Protein AF-A0A352KL01-F1 (afdb_monomer)

Mean predicted aligned error: 6.12 Å

Radius of gyration: 15.03 Å; Cα contacts (8 Å, |Δi|>4): 92; chains: 1; bounding box: 30×26×47 Å

Sequence (82 aa):
MSVLTRLAVIGPQPPPAGGMARQTQQLVDLWRQQGYEVRFIPTNMPYRSKWLGRIKGVRALARLFPYCCALWRAAGEVQLFH

Solvent-accessible surface area (backbone atoms only — not comparable to full-atom values): 4873 Å² total; per-residue (Å²): 132,84,78,70,54,30,33,33,40,61,37,45,54,68,78,72,84,44,73,65,17,52,50,43,50,51,51,54,52,53,42,44,74,74,60,36,48,70,47,78,46,57,76,64,69,74,79,92,53,82,71,49,66,78,47,90,69,50,47,58,51,69,49,47,54,60,49,52,51,51,52,57,56,43,62,78,70,34,81,44,80,82

Nearest PDB structures (foldseek):
  2q62-assembly2_F  TM=5.804E-01  e=1.911E+00  Sinorhizobium meliloti
  8rz3-assembly3_C 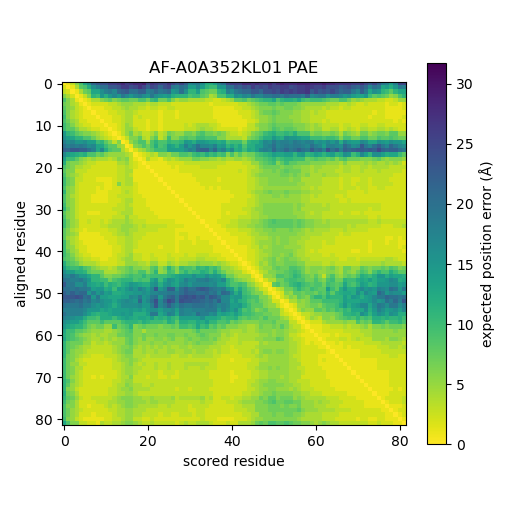 TM=5.337E-01  e=2.340E+00  Variovorax paradoxus
  2q62-assembly1_D  TM=3.969E-01  e=6.027E+00  Sinorhizobium meliloti
  8va1-assembly1_A  TM=2.796E-01  e=6.027E+00  Staphylococcus aureus

pLDDT: mean 85.96, std 12.23, range [41.62, 96.56]

Secondary structure (DSSP, 8-state):
-PPPPEEEEEEPPSSS--HHHHHHHHHHHHHHHTT-EEEEEETTPPPS-GGGGSSTTHHHHHHHHHHHHHHHHHHTT-SEE-

Structure (mmCIF, N/CA/C/O backbone):
data_AF-A0A352KL01-F1
#
_entry.id   AF-A0A352KL01-F1
#
loop_
_atom_site.group_PDB
_atom_site.id
_atom_site.type_symbol
_atom_site.label_atom_id
_atom_site.label_alt_id
_atom_site.label_comp_id
_atom_site.label_asym_id
_atom_site.label_entity_id
_atom_site.label_seq_id
_atom_site.pdbx_PDB_ins_code
_atom_site.Cartn_x
_atom_site.Cartn_y
_atom_site.Cartn_z
_atom_site.occupancy
_atom_site.B_iso_or_equiv
_atom_site.auth_seq_id
_atom_site.auth_comp_id
_atom_site.auth_asym_id
_atom_site.auth_atom_id
_atom_site.pdbx_PDB_model_num
ATOM 1 N N . MET A 1 1 ? -18.134 -3.873 22.792 1.00 41.62 1 MET A N 1
ATOM 2 C CA . MET A 1 1 ? -17.044 -4.102 21.820 1.00 41.62 1 MET A CA 1
ATOM 3 C C . MET A 1 1 ? -17.233 -3.098 20.698 1.00 41.62 1 MET A C 1
ATOM 5 O O . MET A 1 1 ? -18.206 -3.227 19.967 1.00 41.62 1 MET A O 1
ATOM 9 N N . SER A 1 2 ? -16.414 -2.046 20.628 1.00 54.34 2 SER A N 1
ATOM 10 C CA . SER A 1 2 ? -16.421 -1.160 19.460 1.00 54.34 2 SER A CA 1
ATOM 11 C C . SER A 1 2 ? -15.958 -1.978 18.258 1.00 54.34 2 SER A C 1
ATOM 13 O O . SER A 1 2 ? -14.951 -2.682 18.327 1.00 54.34 2 SER A O 1
ATOM 15 N N . VAL A 1 3 ? -16.731 -1.959 17.178 1.00 61.03 3 VAL A N 1
ATOM 16 C CA . VAL A 1 3 ? -16.314 -2.596 15.930 1.00 61.03 3 VAL A CA 1
ATOM 17 C C . VAL A 1 3 ? -15.119 -1.792 15.427 1.00 61.03 3 VAL A C 1
ATOM 19 O O . VAL A 1 3 ? -15.250 -0.591 15.206 1.00 61.03 3 VAL A O 1
ATOM 22 N N . LEU A 1 4 ? -13.944 -2.414 15.313 1.00 77.69 4 LEU A N 1
ATOM 23 C CA . LEU A 1 4 ? -12.788 -1.755 14.710 1.00 77.69 4 LEU A CA 1
ATOM 24 C C . LEU A 1 4 ? -13.145 -1.416 13.256 1.00 77.69 4 LEU A C 1
ATOM 26 O O . LEU A 1 4 ? -13.505 -2.295 12.469 1.00 77.69 4 LEU A O 1
ATOM 30 N N . THR A 1 5 ? -13.093 -0.133 12.910 1.00 89.31 5 THR A N 1
ATOM 31 C CA . THR A 1 5 ? -13.329 0.330 11.541 1.00 89.31 5 THR A CA 1
ATOM 32 C C . THR A 1 5 ? -12.127 -0.057 10.684 1.00 89.31 5 THR A C 1
ATOM 34 O O . THR A 1 5 ? -10.989 0.314 10.986 1.00 89.31 5 THR A O 1
ATOM 37 N N . ARG A 1 6 ? -12.385 -0.811 9.610 1.00 94.69 6 ARG A N 1
ATOM 38 C CA . ARG A 1 6 ? -11.364 -1.288 8.667 1.00 94.69 6 ARG A CA 1
ATOM 39 C C . ARG A 1 6 ? -11.268 -0.347 7.476 1.00 94.69 6 ARG A C 1
ATOM 41 O O . ARG A 1 6 ? -12.250 -0.177 6.752 1.00 94.69 6 ARG A O 1
ATOM 48 N N . LEU A 1 7 ? -10.093 0.233 7.261 1.00 95.44 7 LEU A N 1
ATOM 49 C CA . LEU A 1 7 ? -9.822 1.220 6.215 1.00 95.44 7 LEU A CA 1
ATOM 50 C C . LEU A 1 7 ? -8.766 0.689 5.247 1.00 95.44 7 LEU A C 1
ATOM 52 O O . LEU A 1 7 ? -7.749 0.139 5.673 1.00 95.44 7 LEU A O 1
ATOM 56 N N . ALA A 1 8 ? -8.969 0.894 3.949 1.00 96.38 8 ALA A N 1
ATOM 57 C CA . ALA A 1 8 ? -7.918 0.741 2.952 1.00 96.38 8 ALA A CA 1
ATOM 58 C C . ALA A 1 8 ? -7.375 2.121 2.576 1.00 96.38 8 ALA A C 1
ATOM 60 O O . ALA A 1 8 ? -8.147 2.962 2.140 1.00 96.38 8 ALA A O 1
ATOM 61 N N . VAL A 1 9 ? -6.064 2.339 2.708 1.00 96.56 9 VAL A N 1
ATOM 62 C CA . VAL A 1 9 ? -5.393 3.566 2.242 1.00 96.56 9 VAL A CA 1
ATOM 63 C C . VAL A 1 9 ? -4.583 3.257 0.994 1.00 96.56 9 VAL A C 1
ATOM 65 O O . VAL A 1 9 ? -3.720 2.373 1.019 1.00 96.56 9 VAL A O 1
ATOM 68 N N . ILE A 1 10 ? -4.833 3.995 -0.081 1.00 95.62 10 ILE A N 1
ATOM 69 C CA . ILE A 1 10 ? -4.157 3.867 -1.367 1.00 95.62 10 ILE A CA 1
ATOM 70 C C . ILE A 1 10 ? -3.214 5.056 -1.548 1.00 95.62 10 ILE A C 1
ATOM 72 O O . ILE A 1 10 ? -3.618 6.213 -1.555 1.00 95.62 10 ILE A O 1
ATOM 76 N N . GLY A 1 11 ? -1.928 4.787 -1.754 1.00 93.75 11 GLY A N 1
ATOM 77 C CA . GLY A 1 11 ? -0.972 5.859 -2.025 1.00 93.75 11 GLY A CA 1
ATOM 78 C C . GLY A 1 11 ? 0.436 5.357 -2.319 1.00 93.75 11 GLY A C 1
ATOM 79 O O . GLY A 1 11 ? 0.680 4.153 -2.310 1.00 93.75 11 GLY A O 1
ATOM 80 N N . PRO A 1 12 ? 1.381 6.244 -2.655 1.00 91.00 12 PRO A N 1
ATOM 81 C CA . PRO A 1 12 ? 2.752 5.839 -2.933 1.00 91.00 12 PRO A CA 1
ATOM 82 C C . PRO A 1 12 ? 3.492 5.445 -1.648 1.00 91.00 12 PRO A C 1
ATOM 84 O O . PRO A 1 12 ? 3.412 6.127 -0.631 1.00 91.00 12 PRO A O 1
ATOM 87 N N . GLN A 1 13 ? 4.265 4.364 -1.713 1.00 84.38 13 GLN A N 1
ATOM 88 C CA . GLN A 1 13 ? 5.156 3.928 -0.643 1.00 84.38 13 GLN A CA 1
ATOM 89 C C . GLN A 1 13 ? 6.543 4.584 -0.788 1.00 84.38 13 GLN A C 1
ATOM 91 O O . GLN A 1 13 ? 7.091 4.595 -1.895 1.00 84.38 13 GLN A O 1
ATOM 96 N N . PRO A 1 14 ? 7.155 5.094 0.295 1.00 76.69 14 PRO A N 1
ATOM 97 C CA . PRO A 1 14 ? 8.570 5.474 0.288 1.00 76.69 14 PRO A CA 1
ATOM 98 C C . PRO A 1 14 ? 9.475 4.228 0.159 1.00 76.69 14 PRO A C 1
ATOM 100 O O . PRO A 1 14 ? 9.177 3.232 0.821 1.00 76.69 14 PRO A O 1
ATOM 103 N N . PRO A 1 15 ? 10.612 4.239 -0.574 1.00 71.19 15 PRO A N 1
ATOM 104 C CA . PRO A 1 15 ? 11.191 5.283 -1.441 1.00 71.19 15 PRO A CA 1
ATOM 105 C C . PRO A 1 15 ? 10.792 5.164 -2.938 1.00 71.19 15 PRO A C 1
ATOM 107 O O . PRO A 1 15 ? 10.475 4.060 -3.386 1.00 71.19 15 PRO A O 1
ATOM 110 N N . PRO A 1 16 ? 10.866 6.248 -3.757 1.00 62.72 16 PRO A N 1
ATOM 111 C CA . PRO A 1 16 ? 11.440 7.584 -3.501 1.00 62.72 16 PRO A CA 1
ATOM 112 C C . PRO A 1 16 ? 10.570 8.490 -2.609 1.00 62.72 16 PRO A C 1
ATOM 114 O O . PRO A 1 16 ? 9.343 8.449 -2.661 1.00 62.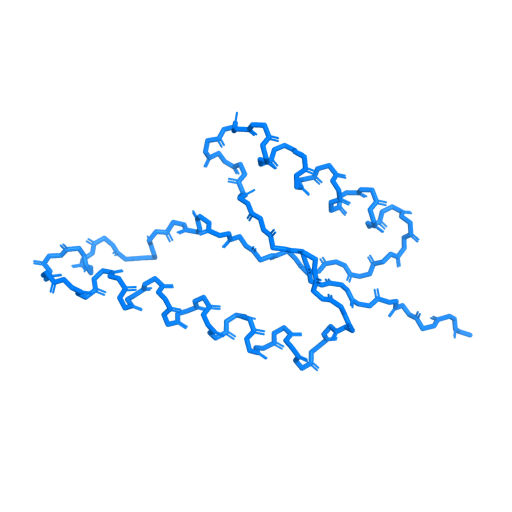72 16 PRO A O 1
ATOM 117 N N . ALA A 1 17 ? 11.215 9.321 -1.781 1.00 63.66 17 ALA A N 1
ATOM 118 C CA . ALA A 1 17 ? 10.563 10.180 -0.786 1.00 63.66 17 ALA A CA 1
ATOM 119 C C . ALA A 1 17 ? 9.944 11.449 -1.409 1.00 63.66 17 ALA A C 1
ATOM 121 O O . ALA A 1 17 ? 10.457 12.553 -1.240 1.00 63.66 17 ALA A O 1
ATOM 122 N N . GLY A 1 18 ? 8.838 11.288 -2.137 1.00 83.25 18 GLY A N 1
ATOM 123 C CA . GLY A 1 18 ? 7.987 12.404 -2.560 1.00 83.25 18 GLY A CA 1
ATOM 124 C C . GLY A 1 18 ? 7.078 12.904 -1.429 1.00 83.25 18 GLY A C 1
ATOM 125 O O . GLY A 1 18 ? 6.796 12.166 -0.482 1.00 83.25 18 GLY A O 1
ATOM 126 N N . GLY A 1 19 ? 6.575 14.140 -1.545 1.00 89.75 19 GLY A N 1
ATOM 127 C CA . GLY A 1 19 ? 5.652 14.731 -0.563 1.00 89.75 19 GLY A CA 1
ATOM 128 C C . GLY A 1 19 ? 4.416 13.860 -0.313 1.00 89.75 19 GLY A C 1
ATOM 129 O O . GLY A 1 19 ? 4.099 13.569 0.837 1.00 89.75 19 GLY A O 1
ATOM 130 N N . MET A 1 20 ? 3.807 13.336 -1.384 1.00 90.44 20 MET A N 1
ATOM 131 C CA . MET A 1 20 ? 2.666 12.418 -1.284 1.00 90.44 20 MET A CA 1
ATOM 132 C C . MET A 1 20 ? 3.002 11.140 -0.503 1.00 90.44 20 MET A C 1
ATOM 134 O O . MET A 1 20 ? 2.216 10.728 0.334 1.00 90.44 20 MET A O 1
ATOM 138 N N . ALA A 1 21 ? 4.180 10.539 -0.706 1.00 91.62 21 ALA A N 1
ATOM 139 C CA . ALA A 1 21 ? 4.546 9.292 -0.026 1.00 91.62 21 ALA A CA 1
ATOM 140 C C . ALA A 1 21 ? 4.733 9.486 1.485 1.00 91.62 21 ALA A C 1
ATOM 142 O O . ALA A 1 21 ? 4.336 8.632 2.276 1.00 91.62 21 ALA A O 1
ATOM 143 N N . ARG A 1 22 ? 5.299 10.629 1.898 1.00 92.31 22 ARG A N 1
ATOM 144 C CA . ARG A 1 22 ? 5.408 10.974 3.324 1.00 92.31 22 ARG A CA 1
ATOM 145 C C . ARG A 1 22 ? 4.043 11.256 3.944 1.00 92.31 22 ARG A C 1
ATOM 147 O O . ARG A 1 22 ? 3.787 10.781 5.042 1.00 92.31 22 ARG A O 1
ATOM 154 N N . GLN A 1 23 ? 3.174 11.984 3.241 1.00 93.06 23 GLN A N 1
ATOM 155 C CA . GLN A 1 23 ? 1.823 12.286 3.722 1.00 93.06 23 GLN A CA 1
ATOM 156 C C . GLN A 1 23 ? 0.967 11.022 3.843 1.00 93.06 23 GLN A C 1
ATOM 158 O O . GLN A 1 23 ? 0.306 10.839 4.860 1.00 93.06 23 GLN A O 1
ATOM 163 N N . THR A 1 24 ? 1.029 10.113 2.865 1.00 94.50 24 THR A N 1
ATOM 164 C CA . THR A 1 24 ? 0.352 8.812 2.945 1.00 94.50 24 THR A CA 1
ATOM 165 C C . THR A 1 24 ? 0.839 8.008 4.149 1.00 94.50 24 THR A C 1
ATOM 167 O O . THR A 1 24 ? 0.019 7.487 4.899 1.00 94.50 24 THR A O 1
ATOM 170 N N . GLN A 1 25 ? 2.156 7.941 4.374 1.00 93.56 25 GLN A N 1
ATOM 171 C CA . GLN A 1 25 ? 2.715 7.253 5.539 1.00 93.56 25 GLN A CA 1
ATOM 172 C C . GLN A 1 25 ? 2.234 7.889 6.852 1.00 93.56 25 GLN A C 1
ATOM 174 O O . GLN A 1 25 ? 1.724 7.188 7.721 1.00 93.56 25 GLN A O 1
ATOM 179 N N . GLN A 1 26 ? 2.314 9.218 6.960 1.00 94.75 26 GLN A N 1
ATOM 180 C CA . GLN A 1 26 ? 1.855 9.959 8.133 1.00 94.75 26 GLN A CA 1
ATOM 181 C C . GLN A 1 26 ? 0.366 9.720 8.416 1.00 94.75 26 GLN A C 1
ATOM 183 O O . GLN A 1 26 ? -0.012 9.521 9.566 1.00 94.75 26 GLN A O 1
ATOM 188 N N . LEU A 1 27 ? -0.479 9.709 7.382 1.00 95.00 27 LEU A N 1
ATOM 189 C CA . LEU A 1 27 ? -1.909 9.448 7.525 1.00 95.00 27 LEU A CA 1
ATOM 190 C C . LEU A 1 27 ? -2.184 8.034 8.050 1.00 95.00 27 LEU A C 1
ATOM 192 O O . LEU A 1 27 ? -2.967 7.865 8.984 1.00 95.00 27 LEU A O 1
ATOM 196 N N . VAL A 1 28 ? -1.519 7.027 7.475 1.00 95.50 28 VAL A N 1
ATOM 197 C CA . VAL A 1 28 ? -1.632 5.631 7.922 1.00 95.50 28 VAL A CA 1
ATOM 198 C C . VAL A 1 28 ? -1.247 5.507 9.397 1.00 95.50 28 VAL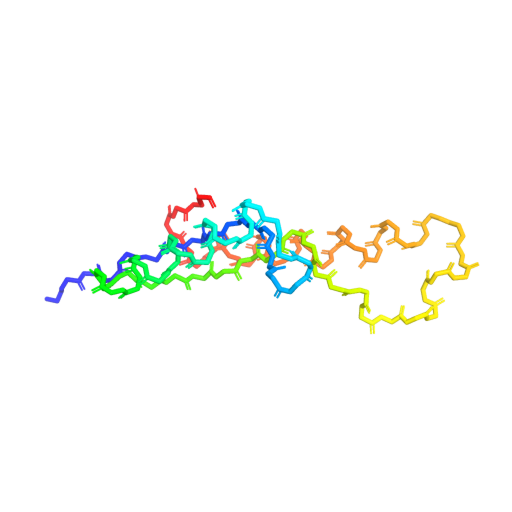 A C 1
ATOM 200 O O . VAL A 1 28 ? -1.946 4.832 10.155 1.00 95.50 28 VAL A O 1
ATOM 203 N N . ASP A 1 29 ? -0.169 6.172 9.811 1.00 95.50 29 ASP A N 1
ATOM 204 C CA . ASP A 1 29 ? 0.309 6.132 11.192 1.00 95.50 29 ASP A CA 1
ATOM 205 C C . ASP A 1 29 ? -0.669 6.826 12.154 1.00 95.50 29 ASP A C 1
ATOM 207 O O . ASP A 1 29 ? -1.001 6.257 13.196 1.00 95.50 29 ASP A O 1
ATOM 211 N N . LEU A 1 30 ? -1.212 7.992 11.782 1.00 96.31 30 LEU A N 1
ATOM 212 C CA . LEU A 1 30 ? -2.220 8.709 12.575 1.00 96.31 30 LEU A CA 1
ATOM 213 C C . LEU A 1 30 ? -3.498 7.883 12.777 1.00 96.31 30 LEU A C 1
ATOM 215 O O . LEU A 1 30 ? -4.021 7.809 13.887 1.00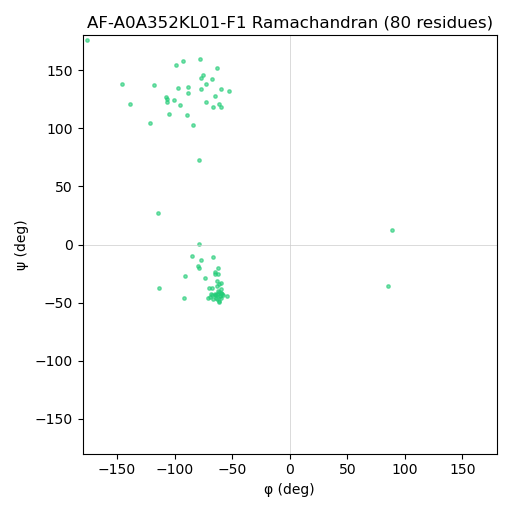 96.31 30 LEU A O 1
ATOM 219 N N . TRP A 1 31 ? -4.001 7.227 11.732 1.00 95.00 31 TRP A N 1
ATOM 220 C CA . TRP A 1 31 ? -5.208 6.404 11.844 1.00 95.00 31 TRP A CA 1
ATOM 221 C C . TRP A 1 31 ? -4.986 5.132 12.654 1.00 95.00 31 TRP A C 1
ATOM 223 O O . TRP A 1 31 ? -5.834 4.759 13.464 1.00 95.00 31 TRP A O 1
ATOM 233 N N . ARG A 1 32 ? -3.823 4.493 12.526 1.00 94.94 32 ARG A N 1
ATOM 234 C CA . ARG A 1 32 ? -3.474 3.363 13.398 1.00 94.94 32 ARG A CA 1
ATOM 235 C C . ARG A 1 32 ? -3.407 3.781 14.865 1.00 94.94 32 ARG A C 1
ATOM 237 O O . ARG A 1 32 ? -3.925 3.065 15.715 1.00 94.94 32 ARG A O 1
ATOM 244 N N . GLN A 1 33 ? -2.838 4.952 15.162 1.00 95.38 33 GLN A N 1
ATOM 245 C CA . GLN A 1 33 ? -2.810 5.511 16.521 1.00 95.38 33 GLN A CA 1
ATOM 246 C C . GLN A 1 33 ? -4.212 5.812 17.071 1.00 95.38 33 GLN A C 1
ATOM 248 O O . GLN A 1 33 ? -4.436 5.680 18.270 1.00 95.38 33 GLN A O 1
ATOM 253 N N . GLN A 1 34 ? -5.167 6.163 16.206 1.00 93.75 34 GLN A N 1
ATOM 254 C CA . GLN A 1 34 ? -6.576 6.355 16.574 1.00 93.75 34 GLN A CA 1
ATOM 255 C C . GLN A 1 34 ? -7.368 5.040 16.721 1.00 93.75 34 GLN A C 1
ATOM 257 O O . GLN A 1 34 ? -8.554 5.077 17.040 1.00 93.75 34 GLN A O 1
ATOM 262 N N . GLY A 1 35 ? -6.733 3.880 16.517 1.00 93.44 35 GLY A N 1
ATOM 263 C CA . GLY A 1 35 ? -7.352 2.565 16.692 1.00 93.44 35 GLY A CA 1
ATOM 264 C C . GLY A 1 35 ? -8.055 2.010 15.450 1.00 93.44 35 GLY A C 1
ATOM 265 O O . GLY A 1 35 ? -8.781 1.026 15.564 1.00 93.44 35 GLY A O 1
ATOM 266 N N . TYR A 1 36 ? -7.849 2.599 14.268 1.00 94.62 36 TYR A N 1
ATOM 267 C CA . TYR A 1 36 ? -8.347 2.032 13.013 1.00 94.62 36 TYR A CA 1
ATOM 268 C C . TYR A 1 36 ? -7.472 0.865 12.545 1.00 94.62 36 TYR A C 1
ATOM 270 O O . TYR A 1 36 ? -6.240 0.913 12.616 1.00 94.62 36 TYR A O 1
ATOM 278 N N . GLU A 1 37 ? -8.097 -0.163 11.972 1.00 95.06 37 GLU A N 1
ATOM 279 C CA . GLU A 1 37 ? -7.370 -1.216 11.267 1.00 95.06 37 GLU A CA 1
ATOM 280 C C . GLU A 1 37 ? -7.110 -0.751 9.827 1.00 95.06 37 GLU A C 1
ATOM 282 O O . GLU A 1 37 ? -8.007 -0.730 8.984 1.00 95.06 37 GLU A O 1
ATOM 287 N N . VAL A 1 38 ? -5.872 -0.327 9.555 1.00 95.81 38 VAL A N 1
ATOM 288 C CA . VAL A 1 38 ? -5.493 0.284 8.272 1.00 95.81 38 VAL A CA 1
ATOM 289 C C . VAL A 1 38 ? -4.697 -0.685 7.401 1.00 95.81 38 VAL A C 1
ATOM 291 O O . VAL A 1 38 ? -3.525 -0.990 7.678 1.00 95.81 38 VAL A O 1
ATOM 294 N N . ARG A 1 39 ? -5.309 -1.093 6.287 1.00 95.56 39 ARG A N 1
ATOM 295 C CA . ARG A 1 39 ? -4.680 -1.832 5.191 1.00 95.56 39 ARG A CA 1
ATOM 296 C C . ARG A 1 39 ? -4.093 -0.853 4.174 1.00 95.56 39 ARG A C 1
ATOM 298 O O . ARG A 1 39 ? -4.817 -0.173 3.459 1.00 95.56 39 ARG A O 1
ATOM 305 N N . PHE A 1 40 ? -2.769 -0.801 4.072 1.00 95.19 40 PHE A N 1
ATOM 306 C CA . PHE A 1 40 ? -2.089 0.055 3.098 1.00 95.19 40 PHE A CA 1
ATOM 307 C C . PHE A 1 40 ? -1.887 -0.666 1.754 1.00 95.19 40 PHE A C 1
ATOM 309 O O . PHE A 1 40 ? -1.385 -1.793 1.724 1.00 95.19 40 PHE A O 1
ATOM 316 N N . ILE A 1 41 ? -2.265 -0.024 0.644 1.00 94.62 41 ILE A N 1
ATOM 317 C CA . ILE A 1 41 ? -2.147 -0.548 -0.725 1.00 94.62 41 ILE A CA 1
ATOM 318 C C . ILE A 1 41 ? -1.272 0.409 -1.556 1.00 94.62 41 ILE A C 1
ATOM 320 O O . ILE A 1 41 ? -1.734 1.477 -1.963 1.00 94.62 41 ILE A O 1
ATOM 324 N N . PRO A 1 42 ? -0.007 0.051 -1.841 1.00 91.94 42 PRO A N 1
ATOM 325 C CA . PRO A 1 42 ? 0.910 0.948 -2.525 1.00 91.94 42 PRO A CA 1
ATOM 326 C C . PRO A 1 42 ? 0.637 1.041 -4.034 1.00 91.94 42 PRO A C 1
ATOM 328 O O . PRO A 1 42 ? 0.534 0.025 -4.724 1.00 91.94 42 PRO A O 1
ATOM 331 N N . THR A 1 43 ? 0.606 2.256 -4.585 1.00 90.19 43 THR A N 1
ATOM 332 C CA . THR A 1 43 ? 0.402 2.495 -6.034 1.00 90.19 43 THR A CA 1
ATOM 333 C C . THR A 1 43 ? 1.667 2.285 -6.875 1.00 90.19 43 THR A C 1
ATOM 335 O O . THR A 1 43 ? 1.605 2.103 -8.098 1.00 90.19 43 THR A O 1
ATOM 338 N N . ASN A 1 44 ? 2.830 2.295 -6.225 1.00 87.31 44 ASN A N 1
ATOM 339 C CA . ASN A 1 44 ? 4.163 2.235 -6.823 1.00 87.31 44 ASN A CA 1
ATOM 340 C C . ASN A 1 44 ? 4.923 0.945 -6.467 1.00 87.31 44 ASN A C 1
ATOM 342 O O . ASN A 1 44 ? 6.153 0.951 -6.449 1.00 87.31 44 ASN A O 1
ATOM 346 N N . MET A 1 45 ? 4.210 -0.152 -6.186 1.00 80.06 45 MET A N 1
ATOM 347 C CA . MET A 1 45 ? 4.838 -1.426 -5.828 1.00 80.06 45 MET A CA 1
ATOM 348 C C . MET A 1 45 ? 5.892 -1.837 -6.882 1.00 80.06 45 MET A C 1
ATOM 350 O O . MET A 1 45 ? 5.600 -1.794 -8.085 1.00 80.06 45 MET A O 1
ATOM 354 N N . PRO A 1 46 ? 7.113 -2.229 -6.468 1.00 73.00 46 PRO A N 1
ATOM 355 C CA . PRO A 1 46 ? 8.164 -2.615 -7.401 1.00 73.00 46 PRO A CA 1
ATOM 356 C C . PRO A 1 46 ? 7.763 -3.852 -8.211 1.00 73.00 46 PRO A C 1
ATOM 358 O O . PRO A 1 46 ? 7.008 -4.712 -7.754 1.00 73.00 46 PRO A O 1
ATOM 361 N N . TYR A 1 47 ? 8.308 -3.969 -9.425 1.00 67.38 47 TYR A N 1
ATOM 362 C CA . TYR A 1 47 ? 8.093 -5.146 -10.263 1.00 67.38 47 TYR A CA 1
ATOM 363 C C . TYR A 1 47 ? 8.594 -6.404 -9.550 1.00 67.38 47 TYR A C 1
ATOM 365 O O . TYR A 1 47 ? 9.790 -6.545 -9.298 1.00 67.38 47 TYR A O 1
ATOM 373 N N . ARG A 1 48 ? 7.687 -7.353 -9.286 1.00 68.50 48 ARG A N 1
ATOM 374 C CA . ARG A 1 48 ? 8.035 -8.634 -8.650 1.00 68.50 48 ARG A CA 1
ATOM 375 C C . ARG A 1 48 ? 9.005 -9.482 -9.471 1.00 68.50 48 ARG A C 1
ATOM 377 O O . ARG A 1 48 ? 9.714 -10.299 -8.899 1.00 68.50 48 ARG A O 1
ATOM 384 N N . SER A 1 49 ? 9.045 -9.317 -10.795 1.00 67.94 49 SER A N 1
ATOM 385 C CA . SER A 1 49 ? 9.910 -10.124 -11.655 1.00 67.94 49 SER A CA 1
ATOM 386 C C . SER A 1 49 ? 10.578 -9.287 -12.740 1.00 67.94 49 SER A C 1
ATOM 388 O O . SER A 1 49 ? 9.906 -8.679 -13.574 1.00 67.94 49 SER A O 1
ATOM 390 N N . LYS A 1 50 ? 11.918 -9.286 -12.756 1.00 64.69 50 LYS A N 1
ATOM 391 C CA . LYS A 1 50 ? 12.736 -8.560 -13.748 1.00 64.69 50 LYS A CA 1
ATOM 392 C C . LYS A 1 50 ? 12.549 -9.099 -15.177 1.00 64.69 50 LYS A C 1
ATOM 394 O O . LYS A 1 50 ? 12.733 -8.362 -16.140 1.00 64.69 50 LYS A O 1
ATOM 399 N N . TRP A 1 51 ? 12.131 -10.359 -15.324 1.00 67.00 51 TRP A N 1
ATOM 400 C CA . TRP A 1 51 ? 11.935 -11.023 -16.620 1.00 67.00 51 TRP A CA 1
ATOM 401 C C . TRP A 1 51 ? 10.697 -10.550 -17.395 1.00 67.00 51 TRP A C 1
ATOM 403 O O . TRP A 1 51 ? 10.720 -10.518 -18.625 1.00 67.00 51 TRP A O 1
ATOM 413 N N . LEU A 1 52 ? 9.653 -10.095 -16.694 1.00 63.12 52 LEU A N 1
ATOM 414 C CA . LEU A 1 52 ? 8.398 -9.617 -17.299 1.00 63.12 52 LEU A CA 1
ATOM 415 C C . LEU A 1 52 ? 8.577 -8.325 -18.118 1.00 63.12 52 LEU A C 1
ATOM 417 O O . LEU A 1 52 ? 7.683 -7.920 -18.858 1.00 63.12 52 LEU A O 1
ATOM 421 N N . GLY A 1 53 ? 9.744 -7.679 -18.020 1.00 61.31 53 GLY A N 1
ATOM 422 C CA . GLY A 1 53 ? 10.089 -6.494 -18.797 1.00 61.31 53 GLY A CA 1
ATOM 423 C C . GLY A 1 53 ? 10.487 -6.759 -20.254 1.00 61.31 53 GLY A C 1
ATOM 424 O O . GLY A 1 53 ? 10.535 -5.792 -21.015 1.00 61.31 53 GLY A O 1
ATOM 425 N N . ARG A 1 54 ? 10.768 -8.013 -20.653 1.00 69.94 54 ARG A N 1
ATOM 426 C CA . ARG A 1 54 ? 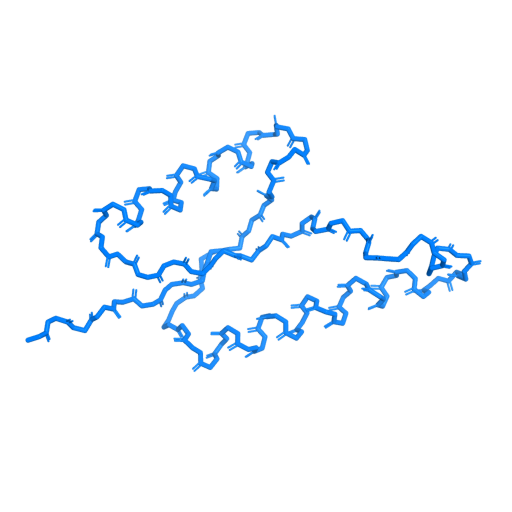11.313 -8.342 -21.991 1.00 69.94 54 ARG A CA 1
ATOM 427 C C . ARG A 1 54 ? 10.269 -8.347 -23.115 1.00 69.94 54 ARG A C 1
ATOM 429 O O . ARG A 1 54 ? 10.648 -8.192 -24.269 1.00 69.94 54 ARG A O 1
ATOM 436 N N . ILE A 1 55 ? 8.978 -8.471 -22.796 1.00 77.25 55 ILE A N 1
ATOM 437 C CA . ILE A 1 55 ? 7.887 -8.489 -23.784 1.00 77.25 55 ILE A CA 1
ATOM 438 C C . ILE A 1 55 ? 7.113 -7.164 -23.707 1.00 77.25 55 ILE A C 1
ATOM 440 O O . ILE A 1 55 ? 6.673 -6.750 -22.628 1.00 77.25 55 ILE A O 1
ATOM 444 N N . LYS A 1 56 ? 6.951 -6.478 -24.848 1.00 73.19 56 LYS A N 1
ATOM 445 C CA . LYS A 1 56 ? 6.178 -5.226 -24.938 1.00 73.19 56 LYS A CA 1
ATOM 446 C C . LYS A 1 56 ? 4.725 -5.486 -24.498 1.00 73.19 56 LYS A C 1
ATOM 448 O O . LYS A 1 56 ? 4.129 -6.478 -24.890 1.00 73.19 56 LYS A O 1
ATOM 453 N N . GLY A 1 57 ? 4.167 -4.624 -23.645 1.00 76.69 57 GLY A N 1
ATOM 454 C CA . GLY A 1 57 ? 2.784 -4.732 -23.140 1.00 76.69 57 GLY A CA 1
ATOM 455 C C . GLY A 1 57 ? 2.591 -5.628 -21.906 1.00 76.69 57 GLY A C 1
ATOM 456 O O . GLY A 1 57 ? 1.841 -5.258 -21.003 1.00 76.69 57 GLY A O 1
ATOM 457 N N . VAL A 1 58 ? 3.338 -6.732 -21.776 1.00 83.00 58 VAL A N 1
ATOM 458 C CA . VAL A 1 58 ? 3.233 -7.663 -20.624 1.00 83.00 58 VAL A CA 1
ATOM 459 C C . VAL A 1 58 ? 3.521 -6.968 -19.293 1.00 83.00 58 VAL A C 1
ATOM 461 O O . VAL A 1 58 ? 2.894 -7.258 -18.279 1.00 83.00 58 VAL A O 1
ATOM 464 N N . ARG A 1 59 ? 4.418 -5.981 -19.304 1.00 78.06 59 ARG A N 1
ATOM 465 C CA . ARG A 1 59 ? 4.777 -5.186 -18.125 1.00 78.06 59 ARG A CA 1
ATOM 466 C C . ARG A 1 59 ? 3.592 -4.429 -17.513 1.00 78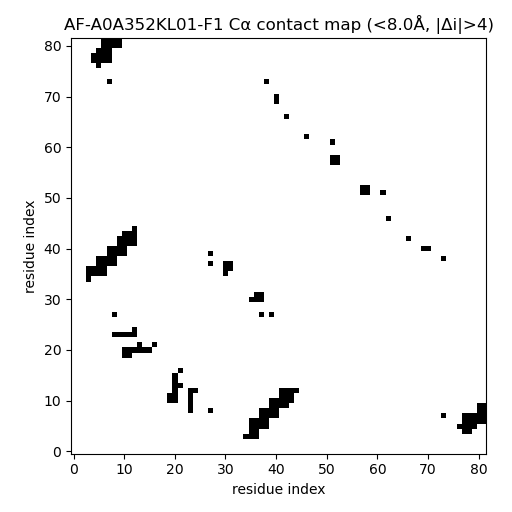.06 59 ARG A C 1
ATOM 468 O O . ARG A 1 59 ? 3.511 -4.331 -16.292 1.00 78.06 59 ARG A O 1
ATOM 475 N N . ALA A 1 60 ? 2.690 -3.903 -18.344 1.00 82.62 60 ALA A N 1
ATOM 476 C CA . ALA A 1 60 ? 1.514 -3.175 -17.873 1.00 82.62 60 ALA A CA 1
ATOM 477 C C . ALA A 1 60 ? 0.510 -4.134 -17.221 1.00 82.62 60 ALA A C 1
ATOM 479 O O . ALA A 1 60 ? 0.063 -3.884 -16.103 1.00 82.62 60 ALA A O 1
ATOM 480 N N . LEU A 1 61 ? 0.242 -5.275 -17.864 1.00 85.94 61 LEU A N 1
ATOM 481 C CA . LEU A 1 61 ? -0.636 -6.318 -17.325 1.00 85.94 61 LEU A CA 1
ATOM 482 C C . LEU A 1 61 ? -0.085 -6.917 -16.027 1.00 85.94 61 LEU A C 1
ATOM 484 O O . LEU A 1 61 ? -0.818 -7.059 -15.052 1.00 85.94 61 LEU A O 1
ATOM 488 N N . ALA A 1 62 ? 1.223 -7.176 -15.973 1.00 83.00 62 ALA A N 1
ATOM 489 C CA . ALA A 1 62 ? 1.907 -7.668 -14.781 1.00 83.00 62 ALA A CA 1
ATOM 490 C C . ALA A 1 62 ? 1.847 -6.698 -13.587 1.00 83.00 62 ALA A C 1
ATOM 492 O O . ALA A 1 62 ? 2.044 -7.127 -12.453 1.00 83.00 62 ALA A O 1
ATOM 493 N N . ARG A 1 63 ? 1.590 -5.403 -13.821 1.00 82.88 63 ARG A N 1
ATOM 494 C CA . ARG A 1 63 ? 1.365 -4.408 -12.763 1.00 82.88 63 ARG A CA 1
ATOM 4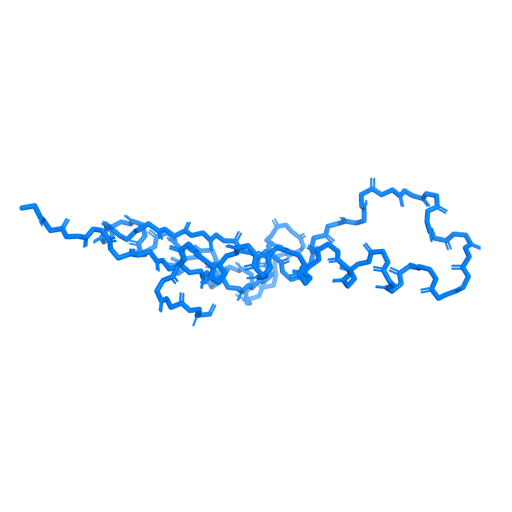95 C C . ARG A 1 63 ? -0.116 -4.279 -12.420 1.00 82.88 63 ARG A C 1
ATOM 497 O O . ARG A 1 63 ? -0.466 -4.255 -11.244 1.00 82.88 63 ARG A O 1
ATOM 504 N N . LEU A 1 64 ? -0.968 -4.191 -13.439 1.00 88.19 64 LEU A N 1
ATOM 505 C CA . LEU A 1 64 ? -2.391 -3.930 -13.269 1.00 88.19 64 LEU A CA 1
ATOM 506 C C . LEU A 1 64 ? -3.106 -5.113 -12.619 1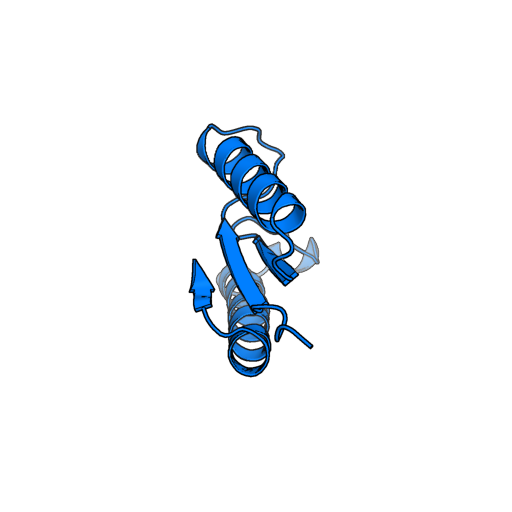.00 88.19 64 LEU A C 1
ATOM 508 O O . LEU A 1 64 ? -3.854 -4.916 -11.669 1.00 88.19 64 LEU A O 1
ATOM 512 N N . PHE A 1 65 ? -2.837 -6.338 -13.073 1.00 90.56 65 PHE A N 1
ATOM 513 C CA . PHE A 1 65 ? -3.552 -7.512 -12.582 1.00 90.56 65 PHE A CA 1
ATOM 514 C C . PHE A 1 65 ? -3.359 -7.743 -11.068 1.00 90.56 65 PHE A C 1
ATOM 516 O O . PHE A 1 65 ? -4.366 -7.836 -10.361 1.00 90.56 65 PHE A O 1
ATOM 523 N N . PRO A 1 66 ? -2.127 -7.744 -10.510 1.00 89.19 66 PRO A N 1
ATOM 524 C CA . PRO A 1 66 ? -1.943 -7.861 -9.062 1.00 89.19 66 PRO A CA 1
ATOM 525 C C . PRO A 1 66 ? -2.551 -6.695 -8.280 1.00 89.19 66 PRO A C 1
ATOM 527 O O . PRO A 1 66 ? -3.070 -6.904 -7.185 1.00 89.19 66 PRO A O 1
ATOM 530 N N . TYR A 1 67 ? -2.504 -5.482 -8.836 1.00 91.25 67 TYR A N 1
ATOM 531 C CA . TYR A 1 67 ? -3.085 -4.301 -8.204 1.00 91.25 67 TYR A CA 1
ATOM 532 C C . TYR A 1 67 ? -4.615 -4.400 -8.123 1.00 91.25 67 TYR A C 1
ATOM 534 O O . TYR A 1 67 ? -5.180 -4.243 -7.044 1.00 91.25 67 TYR A O 1
ATOM 542 N N . CYS A 1 68 ? -5.283 -4.775 -9.218 1.00 94.12 68 CYS A N 1
ATOM 543 C CA . CYS A 1 68 ? -6.724 -5.032 -9.234 1.00 94.12 68 CYS A CA 1
ATOM 544 C C . CYS A 1 68 ? -7.114 -6.152 -8.264 1.00 94.12 68 CYS A C 1
ATOM 546 O O . CYS A 1 68 ? -8.085 -6.005 -7.530 1.00 94.12 68 CYS A O 1
ATOM 548 N N . CYS A 1 69 ? -6.336 -7.237 -8.193 1.00 93.88 69 CYS A N 1
ATOM 549 C CA . CYS A 1 69 ? -6.574 -8.304 -7.219 1.00 93.88 69 CYS A CA 1
ATOM 550 C C . CYS A 1 69 ? -6.440 -7.807 -5.770 1.00 93.88 69 CYS A C 1
ATOM 552 O O . CYS A 1 69 ? -7.223 -8.203 -4.908 1.00 93.88 69 CYS A O 1
ATOM 554 N N . ALA A 1 70 ? -5.458 -6.946 -5.482 1.00 93.19 70 ALA A N 1
ATOM 555 C CA . ALA A 1 70 ? -5.275 -6.369 -4.153 1.00 93.19 70 ALA A CA 1
ATOM 556 C C . ALA A 1 70 ? -6.458 -5.474 -3.754 1.00 93.19 70 ALA A C 1
ATOM 558 O O . ALA A 1 70 ? -6.954 -5.607 -2.635 1.00 93.19 70 ALA A O 1
ATOM 559 N N . LEU A 1 71 ? -6.940 -4.632 -4.676 1.00 95.00 71 LEU A N 1
ATOM 560 C CA . LEU A 1 71 ? -8.130 -3.802 -4.474 1.00 95.00 71 LEU A CA 1
ATOM 561 C C . LEU A 1 71 ? -9.390 -4.651 -4.287 1.00 95.00 71 LEU A C 1
ATOM 563 O O . LEU A 1 71 ? -10.144 -4.423 -3.348 1.00 95.00 71 LEU A O 1
ATOM 567 N N . TRP A 1 72 ? -9.584 -5.670 -5.127 1.00 96.38 72 TRP A N 1
ATOM 568 C CA . TRP A 1 72 ? -10.743 -6.558 -5.049 1.00 96.38 72 TRP A CA 1
ATOM 569 C C . TRP A 1 72 ? -10.812 -7.296 -3.711 1.00 96.38 72 TRP A C 1
ATOM 571 O O . TRP A 1 72 ? -11.861 -7.358 -3.079 1.00 96.38 72 TRP A O 1
ATOM 581 N N . ARG A 1 73 ? -9.674 -7.814 -3.237 1.00 95.25 73 ARG A N 1
ATOM 582 C CA . ARG A 1 73 ? -9.596 -8.455 -1.918 1.00 95.25 73 ARG A CA 1
ATOM 583 C C . ARG A 1 73 ? -9.867 -7.463 -0.793 1.00 95.25 73 ARG A C 1
ATOM 585 O O . ARG A 1 73 ? -10.614 -7.782 0.120 1.00 95.25 73 ARG A O 1
ATOM 592 N N . ALA A 1 74 ? -9.295 -6.262 -0.877 1.00 95.00 74 ALA A N 1
ATOM 593 C CA . ALA A 1 74 ? -9.539 -5.222 0.115 1.00 95.00 74 ALA A CA 1
ATOM 594 C C . ALA A 1 74 ? -11.018 -4.817 0.170 1.00 95.00 74 ALA A C 1
ATOM 596 O O . ALA A 1 74 ? -11.526 -4.577 1.258 1.00 95.00 74 ALA A O 1
ATOM 597 N N . ALA A 1 75 ? -11.729 -4.829 -0.960 1.00 95.19 75 ALA A N 1
ATOM 598 C CA . ALA A 1 75 ? -13.140 -4.453 -1.017 1.00 95.19 75 ALA A CA 1
ATOM 599 C C . ALA A 1 75 ? -14.057 -5.405 -0.234 1.00 95.19 75 ALA A C 1
ATOM 601 O O . ALA A 1 75 ? -15.116 -4.987 0.218 1.00 95.19 75 ALA A O 1
ATOM 602 N N . GLY A 1 76 ? -13.647 -6.663 -0.040 1.00 94.88 76 GLY A N 1
ATOM 603 C CA . GLY A 1 76 ? -14.363 -7.615 0.815 1.00 94.88 76 GLY A CA 1
ATOM 604 C C . GLY A 1 76 ? -14.010 -7.521 2.304 1.00 94.88 76 GLY A C 1
ATOM 605 O O . GLY A 1 76 ? -14.662 -8.159 3.125 1.00 94.88 76 GLY A O 1
ATOM 606 N N . GLU A 1 77 ? -12.975 -6.762 2.666 1.00 93.12 77 GLU A N 1
ATOM 607 C CA . GLU A 1 77 ? -12.439 -6.705 4.031 1.00 93.12 77 GLU A CA 1
ATOM 608 C C . GLU A 1 77 ? -12.657 -5.330 4.683 1.00 93.12 77 GLU A C 1
ATOM 610 O O . GLU A 1 77 ? -12.940 -5.248 5.881 1.00 93.12 77 GLU A O 1
ATOM 615 N N . VAL A 1 78 ? -12.539 -4.247 3.912 1.00 95.19 78 VAL A N 1
ATOM 616 C CA . VAL A 1 78 ? -12.588 -2.867 4.411 1.00 95.19 78 VAL A CA 1
ATOM 617 C C . VAL A 1 78 ? -13.962 -2.232 4.224 1.00 95.19 78 VAL A C 1
ATOM 619 O O . VAL A 1 78 ? -14.727 -2.603 3.341 1.00 95.19 78 VAL A O 1
ATOM 622 N N . GLN A 1 79 ? -14.273 -1.254 5.069 1.00 95.62 79 GLN A N 1
ATOM 623 C CA . GLN A 1 79 ? -15.522 -0.490 5.016 1.00 95.62 79 GLN A CA 1
ATOM 624 C C . GLN A 1 79 ? -15.380 0.759 4.141 1.00 95.62 79 GLN A C 1
ATOM 626 O O . GLN A 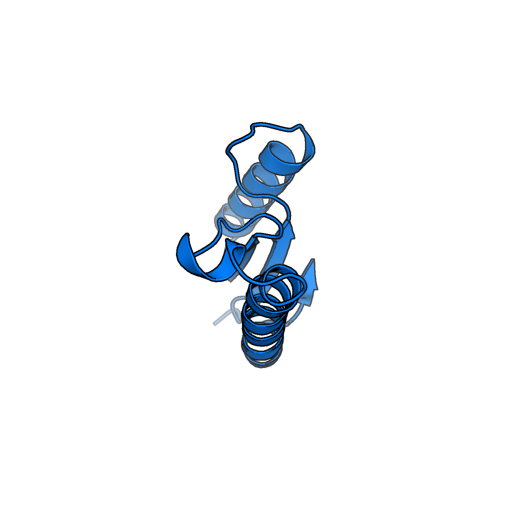1 79 ? -16.363 1.234 3.579 1.00 95.62 79 GLN A O 1
ATOM 631 N N . LEU A 1 80 ? -14.160 1.294 4.027 1.00 94.31 80 LEU A N 1
ATOM 632 C CA . LEU A 1 80 ? -13.872 2.503 3.264 1.00 94.31 80 LEU A CA 1
ATOM 633 C C . LEU A 1 80 ? -12.489 2.426 2.614 1.00 94.31 80 LEU A C 1
ATOM 635 O O . LEU A 1 80 ? -11.515 1.999 3.237 1.00 94.31 80 LEU A O 1
ATOM 639 N N . PHE A 1 81 ? -12.429 2.874 1.363 1.00 95.50 81 PHE A N 1
ATOM 640 C CA . PHE A 1 81 ? -11.193 3.181 0.656 1.00 95.50 81 PHE A CA 1
ATOM 641 C C . PHE A 1 81 ? -10.911 4.677 0.747 1.00 95.50 81 PHE A C 1
ATOM 643 O O . PHE A 1 81 ? -11.815 5.487 0.534 1.00 95.50 81 PHE A O 1
ATOM 650 N N . HIS A 1 82 ? -9.661 5.015 1.038 1.00 92.69 82 HIS A N 1
ATOM 651 C CA . HIS A 1 82 ? -9.130 6.367 1.060 1.00 92.69 82 HIS A CA 1
ATOM 652 C C . HIS A 1 82 ? -7.936 6.486 0.120 1.00 92.69 82 HIS A C 1
ATOM 654 O O . HIS A 1 82 ? -7.035 5.618 0.205 1.00 92.69 82 HIS A O 1
#

Foldseek 3Di:
DPDAAEEEEEEADDPVDDPGNVVSVVVQVVVVVVRHRYHYQHPCDDQPDPVLVPDPPSVVCSNVVVSVVVVVVSVVPHPYYD